Protein AF-A0A2R6DFA8-F1 (afdb_monomer_lite)

Structure (mmCIF, N/CA/C/O backbone):
data_AF-A0A2R6DFA8-F1
#
_entry.id   AF-A0A2R6DFA8-F1
#
loop_
_atom_site.group_PDB
_atom_site.id
_atom_site.type_symbol
_atom_site.label_atom_id
_atom_site.label_alt_id
_atom_site.label_comp_id
_atom_site.label_asym_id
_atom_site.label_entity_id
_atom_site.label_seq_id
_atom_site.pdbx_PDB_ins_code
_atom_site.Cartn_x
_atom_site.Cartn_y
_atom_site.Cartn_z
_atom_site.occupancy
_atom_site.B_iso_or_equiv
_atom_site.auth_seq_id
_atom_site.auth_comp_id
_atom_site.auth_asym_id
_atom_site.auth_atom_id
_atom_site.pdbx_PDB_model_num
ATOM 1 N N . MET A 1 1 ? 1.271 -16.122 -5.385 1.00 57.25 1 MET A N 1
ATOM 2 C CA . MET A 1 1 ? 1.148 -14.903 -6.217 1.00 57.25 1 MET A CA 1
ATOM 3 C C . MET A 1 1 ? 2.365 -14.032 -5.948 1.00 57.25 1 MET A C 1
ATOM 5 O O . MET A 1 1 ? 3.065 -14.317 -4.987 1.00 57.25 1 MET A O 1
ATOM 9 N N . ALA A 1 2 ? 2.689 -13.066 -6.806 1.00 80.25 2 ALA A N 1
ATOM 10 C CA . ALA A 1 2 ? 3.891 -12.254 -6.613 1.00 80.25 2 ALA A CA 1
ATOM 11 C C . ALA A 1 2 ? 3.561 -10.996 -5.809 1.00 80.25 2 ALA A C 1
ATOM 13 O O . ALA A 1 2 ? 2.647 -10.267 -6.178 1.00 80.25 2 ALA A O 1
ATOM 14 N N . HIS A 1 3 ? 4.333 -10.731 -4.757 1.00 90.38 3 HIS A N 1
ATOM 15 C CA . HIS A 1 3 ? 4.132 -9.579 -3.877 1.00 90.38 3 HIS A CA 1
ATOM 16 C C . HIS A 1 3 ? 4.485 -8.247 -4.549 1.00 90.38 3 HIS A C 1
ATOM 18 O O . HIS A 1 3 ? 3.948 -7.209 -4.161 1.00 90.38 3 HIS A O 1
ATOM 24 N N . VAL A 1 4 ? 5.316 -8.285 -5.594 1.00 92.00 4 VAL A N 1
ATOM 25 C CA . VAL A 1 4 ? 5.777 -7.117 -6.349 1.00 92.00 4 VAL A CA 1
ATOM 26 C C . VAL A 1 4 ? 5.589 -7.305 -7.862 1.00 92.00 4 VAL A C 1
ATOM 28 O O . VAL A 1 4 ? 5.764 -8.402 -8.403 1.00 92.00 4 VAL A O 1
ATOM 31 N N . ARG A 1 5 ? 5.256 -6.211 -8.559 1.00 91.81 5 ARG A N 1
ATOM 32 C CA . ARG A 1 5 ? 5.170 -6.113 -10.028 1.00 91.81 5 ARG A CA 1
ATOM 33 C C . ARG A 1 5 ? 5.940 -4.904 -10.539 1.00 91.81 5 ARG A C 1
ATOM 35 O O . ARG A 1 5 ? 5.753 -3.810 -10.022 1.00 91.81 5 ARG A O 1
ATOM 42 N N . ARG A 1 6 ? 6.781 -5.073 -11.560 1.00 92.12 6 ARG A N 1
ATOM 43 C CA . ARG A 1 6 ? 7.497 -3.951 -12.190 1.00 92.12 6 ARG A CA 1
ATOM 44 C C . ARG A 1 6 ? 6.597 -3.229 -13.183 1.00 92.12 6 ARG A C 1
ATOM 46 O O . ARG A 1 6 ? 5.728 -3.862 -13.780 1.00 92.12 6 ARG A O 1
ATOM 53 N N . PHE A 1 7 ? 6.814 -1.928 -13.377 1.00 91.81 7 PHE A N 1
ATOM 54 C CA . PHE A 1 7 ? 5.991 -1.136 -14.300 1.00 91.81 7 PHE A CA 1
ATOM 55 C C . PHE A 1 7 ? 6.008 -1.684 -15.733 1.00 91.81 7 PHE A C 1
ATOM 57 O O . PHE A 1 7 ? 4.973 -1.702 -16.382 1.00 91.81 7 PHE A O 1
ATOM 64 N N . ASP A 1 8 ? 7.140 -2.216 -16.197 1.00 90.94 8 ASP A N 1
ATOM 65 C CA . ASP A 1 8 ? 7.280 -2.839 -17.524 1.00 90.94 8 ASP A CA 1
ATOM 66 C C . ASP A 1 8 ? 6.504 -4.159 -17.704 1.00 90.94 8 ASP A C 1
ATOM 68 O O . ASP A 1 8 ? 6.461 -4.708 -18.804 1.00 90.94 8 ASP A O 1
ATOM 72 N N . SER A 1 9 ? 5.888 -4.659 -16.632 1.00 91.25 9 SER A N 1
ATOM 73 C CA . SER A 1 9 ? 5.124 -5.906 -16.594 1.00 91.25 9 SER A CA 1
ATOM 74 C C . SER A 1 9 ? 3.653 -5.716 -16.212 1.00 91.25 9 SER A C 1
ATOM 76 O O . SER A 1 9 ? 2.972 -6.714 -16.000 1.00 91.25 9 SER A O 1
ATOM 78 N N . LEU A 1 10 ? 3.185 -4.468 -16.078 1.00 91.88 10 LEU A N 1
ATOM 79 C CA . LEU A 1 10 ? 1.812 -4.136 -15.680 1.00 91.88 10 LEU A CA 1
ATOM 80 C C . LEU A 1 10 ? 0.938 -3.777 -16.888 1.00 91.88 10 LEU A C 1
ATOM 82 O O . LEU A 1 10 ? 1.373 -3.022 -17.760 1.00 91.88 10 LEU A O 1
ATOM 86 N N . GLY A 1 11 ? -0.304 -4.267 -16.886 1.00 87.88 11 GLY A N 1
ATOM 87 C CA . GLY A 1 11 ? -1.343 -3.952 -17.877 1.00 87.88 11 GLY A CA 1
ATOM 88 C C . GLY A 1 11 ? -2.712 -3.653 -17.253 1.00 87.88 11 GLY A C 1
ATOM 89 O O . GLY A 1 11 ? -2.866 -3.657 -16.031 1.00 87.88 11 GLY A O 1
ATOM 90 N N . GLU A 1 12 ? -3.724 -3.388 -18.088 1.00 85.56 12 GLU A N 1
ATOM 91 C CA . GLU A 1 12 ? -5.102 -3.096 -17.646 1.00 85.56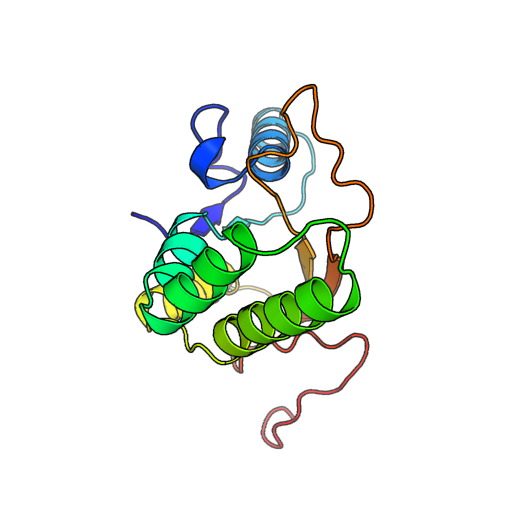 12 GLU A CA 1
ATOM 92 C C . GLU A 1 12 ? -5.704 -4.224 -16.790 1.00 85.56 12 GLU A C 1
ATOM 94 O O . GLU A 1 12 ? -6.484 -3.974 -15.866 1.00 85.56 12 GLU A O 1
ATOM 99 N N . GLU A 1 13 ? -5.315 -5.476 -17.047 1.00 87.69 13 GLU A N 1
ATOM 100 C CA . GLU A 1 13 ? -5.755 -6.643 -16.282 1.00 87.69 13 GLU A CA 1
ATOM 101 C C . GLU A 1 13 ? -5.310 -6.620 -14.808 1.00 87.69 13 GLU A C 1
ATOM 103 O O . GLU A 1 13 ? -5.926 -7.277 -13.962 1.00 87.69 13 GLU A O 1
ATOM 108 N N . ASP A 1 14 ? -4.285 -5.831 -14.474 1.00 89.12 14 ASP A N 1
ATOM 109 C CA . ASP A 1 14 ? -3.703 -5.752 -13.136 1.00 89.12 14 ASP A CA 1
ATOM 110 C C . ASP A 1 14 ? -4.383 -4.708 -12.237 1.00 89.12 14 ASP A C 1
ATOM 112 O O . ASP A 1 14 ? -3.922 -4.469 -11.119 1.00 89.12 14 ASP A O 1
ATOM 116 N N . LEU A 1 15 ? -5.503 -4.101 -12.654 1.00 86.94 15 LEU A N 1
ATOM 117 C CA . LEU A 1 15 ? -6.188 -3.048 -11.887 1.00 86.94 15 LEU A CA 1
ATOM 118 C C . LEU A 1 15 ? -6.483 -3.455 -10.436 1.00 86.94 15 LEU A C 1
ATOM 120 O O . LEU A 1 15 ? -6.256 -2.690 -9.499 1.00 86.94 15 LEU A O 1
ATOM 124 N N . THR A 1 16 ? -6.937 -4.691 -10.229 1.00 86.56 16 THR A N 1
ATOM 125 C CA . THR A 1 16 ? -7.232 -5.220 -8.885 1.00 86.56 16 THR A CA 1
ATOM 126 C C . THR A 1 16 ? -5.992 -5.503 -8.039 1.00 86.56 16 THR A C 1
ATOM 128 O O . THR A 1 16 ? -6.119 -5.641 -6.823 1.00 86.56 16 THR A O 1
ATOM 131 N N . LEU A 1 17 ? -4.819 -5.606 -8.669 1.00 87.06 17 LEU A N 1
ATOM 132 C CA . LEU A 1 17 ? -3.547 -5.969 -8.051 1.00 87.06 17 LEU A CA 1
ATOM 133 C C . LEU A 1 17 ? -2.669 -4.741 -7.776 1.00 87.06 17 LEU A C 1
ATOM 135 O O . LEU A 1 17 ? -1.981 -4.701 -6.756 1.00 87.06 17 LEU A O 1
ATOM 139 N N . ALA A 1 18 ? -2.687 -3.758 -8.679 1.00 86.25 18 ALA A N 1
ATOM 140 C CA . ALA A 1 18 ? -1.798 -2.596 -8.678 1.00 86.25 18 ALA A CA 1
ATOM 141 C C . ALA A 1 18 ? -2.524 -1.244 -8.500 1.00 86.25 18 ALA A C 1
ATOM 143 O O . ALA A 1 18 ? -1.883 -0.218 -8.238 1.00 86.25 18 ALA A O 1
ATOM 144 N N . GLY A 1 19 ? -3.855 -1.230 -8.616 1.00 86.62 19 GLY A N 1
ATOM 145 C CA . GLY A 1 19 ? -4.677 -0.020 -8.598 1.00 86.62 19 GLY A CA 1
ATOM 146 C C . GLY A 1 19 ? -4.482 0.872 -9.827 1.00 86.62 19 GLY A C 1
ATOM 147 O O . GLY A 1 19 ? -3.590 0.646 -10.648 1.00 86.62 19 GLY A O 1
ATOM 148 N N . GLY A 1 20 ? -5.310 1.914 -9.941 1.00 85.12 20 GLY A N 1
ATOM 149 C CA . GLY A 1 20 ? -5.368 2.764 -11.137 1.00 85.12 20 GLY A CA 1
ATOM 150 C C . GLY A 1 20 ? -4.045 3.453 -11.472 1.00 85.12 20 GLY A C 1
ATOM 151 O O . GLY A 1 20 ? -3.613 3.473 -12.623 1.00 85.12 20 GLY A O 1
ATOM 152 N N . LYS A 1 21 ? -3.318 3.955 -10.463 1.00 85.62 21 LYS A N 1
ATOM 153 C CA . LYS A 1 21 ? -2.010 4.600 -10.692 1.00 85.62 21 LYS A CA 1
ATOM 154 C C . LYS A 1 21 ? -0.953 3.612 -11.181 1.00 85.62 21 LYS A C 1
ATOM 156 O O . LYS A 1 21 ? -0.143 3.976 -12.028 1.00 85.62 21 LYS A O 1
ATOM 161 N N . GLY A 1 22 ? -0.940 2.399 -10.628 1.00 86.88 22 GLY A N 1
ATOM 162 C CA . GLY A 1 22 ? 0.011 1.355 -11.006 1.00 86.88 22 GLY A CA 1
ATOM 163 C C . GLY A 1 22 ? -0.177 0.922 -12.458 1.00 86.88 22 GLY A C 1
ATOM 164 O O . GLY A 1 22 ? 0.794 0.890 -13.211 1.00 86.88 22 GLY A O 1
ATOM 165 N N . VAL A 1 23 ? -1.431 0.685 -12.854 1.00 90.00 23 VAL A N 1
ATOM 166 C CA . VAL A 1 23 ? -1.803 0.359 -14.240 1.00 90.00 23 VAL A CA 1
ATOM 167 C C . VAL A 1 23 ? -1.430 1.495 -15.191 1.00 90.00 23 VAL A C 1
ATOM 169 O O . VAL A 1 23 ? -0.692 1.260 -16.141 1.00 90.00 23 VAL A O 1
ATOM 172 N N . ASN A 1 24 ? -1.818 2.738 -14.887 1.00 89.56 24 ASN A N 1
A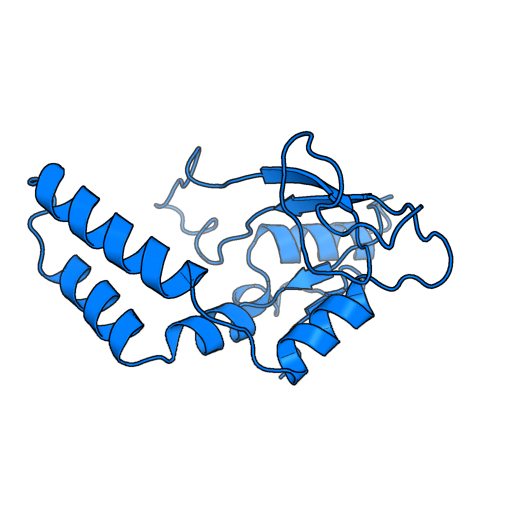TOM 173 C CA . ASN A 1 24 ? -1.490 3.893 -15.732 1.00 89.56 24 ASN A CA 1
ATOM 174 C C . ASN A 1 24 ? 0.027 4.073 -15.924 1.00 89.56 24 ASN A C 1
ATOM 176 O O . ASN A 1 24 ? 0.482 4.448 -17.003 1.00 89.56 24 ASN A O 1
ATOM 180 N N . LEU A 1 25 ? 0.837 3.818 -14.889 1.00 90.69 25 LEU A N 1
ATOM 181 C CA . LEU A 1 25 ? 2.298 3.853 -15.018 1.00 90.69 25 LEU A CA 1
ATOM 182 C C . LEU A 1 25 ? 2.816 2.742 -15.938 1.00 90.69 25 LEU A C 1
ATOM 184 O O . LEU A 1 25 ? 3.717 3.006 -16.735 1.00 90.69 25 LEU A O 1
ATOM 188 N N . GLY A 1 26 ? 2.240 1.540 -15.860 1.00 91.75 26 GLY A N 1
ATOM 189 C CA . GLY A 1 26 ? 2.566 0.436 -16.764 1.00 91.75 26 GLY A CA 1
ATOM 190 C C . GLY A 1 26 ? 2.232 0.750 -18.220 1.00 91.75 26 GLY A C 1
ATOM 191 O O . GLY A 1 26 ? 3.083 0.593 -19.095 1.00 91.75 26 GLY A O 1
ATOM 192 N N . GLU A 1 27 ? 1.053 1.316 -18.480 1.00 93.31 27 GLU A N 1
ATOM 193 C CA . GLU A 1 27 ? 0.653 1.746 -19.824 1.00 93.31 27 GLU A CA 1
ATOM 194 C C . GLU A 1 27 ? 1.597 2.803 -20.406 1.00 93.31 27 GLU A C 1
ATOM 196 O O . GLU A 1 27 ? 1.998 2.716 -21.568 1.00 93.31 27 GLU A O 1
ATOM 201 N N . LEU A 1 28 ? 2.004 3.791 -19.600 1.00 93.12 28 LEU A N 1
ATOM 202 C CA . LEU A 1 28 ? 2.951 4.821 -20.033 1.00 93.12 28 LEU A CA 1
ATOM 203 C C . LEU A 1 28 ? 4.328 4.231 -20.366 1.00 93.12 28 LEU A C 1
ATOM 205 O O . LEU A 1 28 ? 4.937 4.637 -21.359 1.00 93.12 28 LEU A O 1
ATOM 209 N N . VAL A 1 29 ? 4.805 3.260 -19.579 1.00 93.12 29 VAL A N 1
ATOM 210 C CA . VAL A 1 29 ? 6.038 2.516 -19.887 1.00 93.12 29 VAL A CA 1
ATOM 211 C C . VAL A 1 29 ? 5.883 1.736 -21.193 1.00 93.12 29 VAL A C 1
ATOM 213 O O . VAL A 1 29 ? 6.738 1.849 -22.072 1.00 93.12 29 VAL A O 1
ATOM 216 N N . GLY A 1 30 ? 4.779 1.004 -21.364 1.00 91.12 30 GLY A N 1
ATOM 217 C CA . GLY A 1 30 ? 4.479 0.244 -22.581 1.00 91.12 30 GLY A CA 1
ATOM 218 C C . GLY A 1 30 ? 4.363 1.121 -23.833 1.00 91.12 30 GLY A C 1
ATOM 219 O O . GLY A 1 30 ? 4.776 0.719 -24.920 1.00 91.12 30 GLY A O 1
ATOM 220 N N . ALA A 1 31 ? 3.878 2.355 -23.677 1.00 93.69 31 ALA A N 1
ATOM 221 C CA . ALA A 1 31 ? 3.812 3.364 -24.732 1.00 93.69 31 ALA A CA 1
ATOM 222 C C . ALA A 1 31 ? 5.160 4.064 -25.015 1.00 93.69 31 ALA A C 1
ATOM 224 O O . ALA A 1 31 ? 5.239 4.908 -25.910 1.00 93.69 31 ALA A O 1
ATOM 225 N N . GLY A 1 32 ? 6.229 3.723 -24.287 1.00 93.12 32 GLY A N 1
ATOM 226 C CA . GLY A 1 32 ? 7.580 4.239 -24.509 1.00 93.12 32 GLY A CA 1
ATOM 227 C C . GLY A 1 32 ? 7.843 5.623 -23.911 1.00 93.12 32 GLY A C 1
ATOM 228 O O . GLY A 1 32 ? 8.816 6.278 -24.297 1.00 93.12 32 GLY A O 1
ATOM 229 N N . PHE A 1 33 ? 7.005 6.092 -22.981 1.00 93.81 33 PHE A N 1
ATOM 230 C CA . PHE A 1 33 ? 7.297 7.320 -22.242 1.00 93.81 33 PHE A CA 1
ATOM 231 C C . PHE A 1 33 ? 8.490 7.111 -21.294 1.00 93.81 33 PHE A C 1
ATOM 233 O O . PHE A 1 33 ? 8.678 6.016 -20.762 1.00 93.81 33 PHE A O 1
ATOM 240 N N . PRO A 1 34 ? 9.295 8.159 -21.035 1.00 90.25 34 PRO A N 1
ATOM 241 C CA . PRO A 1 34 ? 10.464 8.077 -20.163 1.00 90.25 34 PRO A CA 1
ATOM 242 C C . PRO A 1 34 ? 10.050 8.080 -18.683 1.00 90.25 34 PRO A C 1
ATOM 244 O O . PRO A 1 34 ? 10.257 9.056 -17.960 1.00 90.25 34 PRO A O 1
ATOM 247 N N . ILE A 1 35 ? 9.425 6.994 -18.238 1.00 88.75 35 ILE A N 1
ATOM 248 C CA . ILE A 1 35 ? 9.047 6.779 -16.842 1.00 88.75 35 ILE A CA 1
ATOM 249 C C . ILE A 1 35 ? 10.241 6.161 -16.099 1.00 88.75 35 ILE A C 1
ATOM 251 O O . ILE A 1 35 ? 10.839 5.209 -16.607 1.00 88.75 35 ILE A O 1
ATOM 255 N N . PRO A 1 36 ? 10.617 6.673 -14.911 1.00 87.12 36 PRO A N 1
ATOM 256 C CA . PRO A 1 36 ? 11.641 6.042 -14.086 1.00 87.12 36 PRO A CA 1
ATOM 257 C C . PRO A 1 36 ? 11.297 4.582 -13.781 1.00 87.12 36 PRO A C 1
ATOM 259 O O . PRO A 1 36 ? 10.133 4.249 -13.551 1.00 87.12 36 PRO A O 1
ATOM 262 N N . SER A 1 37 ? 12.313 3.720 -13.733 1.00 86.06 37 SER A N 1
ATOM 263 C CA . SER A 1 37 ? 12.132 2.333 -13.308 1.00 86.06 37 SER A CA 1
ATOM 264 C C . SER A 1 37 ? 11.515 2.279 -11.914 1.00 86.06 37 SER A C 1
ATOM 266 O O . SER A 1 37 ? 11.926 3.010 -11.012 1.00 86.06 37 SER A O 1
ATOM 268 N N . GLY A 1 38 ? 10.554 1.385 -11.730 1.00 88.69 38 GLY A N 1
ATOM 269 C CA . GLY A 1 38 ? 9.879 1.216 -10.458 1.00 88.69 38 GLY A CA 1
ATOM 270 C C . GLY A 1 38 ? 8.969 0.002 -10.461 1.00 88.69 38 GLY A C 1
ATOM 271 O O . GLY A 1 38 ? 8.894 -0.762 -11.431 1.00 88.69 38 GLY A O 1
ATOM 272 N N . PHE A 1 39 ? 8.303 -0.185 -9.334 1.00 91.75 39 PHE A N 1
ATOM 273 C CA . PHE A 1 39 ? 7.448 -1.327 -9.091 1.00 91.75 39 PHE A CA 1
ATOM 274 C C . PHE A 1 39 ? 6.277 -0.954 -8.185 1.00 91.75 39 PHE A C 1
ATOM 276 O O . PHE A 1 39 ? 6.274 0.082 -7.520 1.00 91.75 39 PHE A O 1
ATOM 283 N N . VAL A 1 40 ? 5.282 -1.830 -8.161 1.00 92.19 40 VAL A N 1
ATOM 284 C CA . VAL A 1 40 ? 4.117 -1.773 -7.290 1.00 92.19 40 VAL A CA 1
ATOM 285 C C . VAL A 1 40 ? 4.202 -2.917 -6.292 1.00 92.19 40 VAL A C 1
ATOM 287 O O . VAL A 1 40 ? 4.386 -4.073 -6.680 1.00 92.19 40 VAL A O 1
ATOM 290 N N . VAL A 1 41 ? 4.044 -2.590 -5.010 1.00 92.69 41 VAL A N 1
ATOM 291 C CA . VAL A 1 41 ? 3.710 -3.576 -3.979 1.00 92.69 41 VAL A CA 1
ATOM 292 C C . VAL A 1 41 ? 2.235 -3.907 -4.147 1.00 92.69 41 VAL A C 1
ATOM 294 O O . VAL A 1 41 ? 1.376 -3.031 -4.074 1.00 92.69 41 VAL A O 1
ATOM 297 N N . THR A 1 42 ? 1.957 -5.164 -4.451 1.00 92.38 42 THR A N 1
ATOM 298 C CA . THR A 1 42 ? 0.624 -5.604 -4.859 1.00 92.38 42 THR A CA 1
ATOM 299 C C . THR A 1 42 ? -0.357 -5.653 -3.689 1.00 92.38 42 THR A C 1
ATOM 301 O O . THR A 1 42 ? 0.033 -5.775 -2.524 1.00 92.38 42 THR A O 1
ATOM 304 N N . THR A 1 43 ? -1.658 -5.656 -3.993 1.00 90.31 43 THR A N 1
ATOM 305 C CA . THR A 1 43 ? -2.711 -5.821 -2.978 1.00 90.31 43 THR A CA 1
ATOM 306 C C . THR A 1 43 ? -2.609 -7.122 -2.186 1.00 90.31 43 THR A C 1
ATOM 308 O O . THR A 1 43 ? -3.197 -7.218 -1.115 1.00 90.31 43 THR A O 1
ATOM 311 N N . ASP A 1 44 ? -1.884 -8.129 -2.679 1.00 89.94 44 ASP A N 1
ATOM 312 C CA . ASP A 1 44 ? -1.680 -9.381 -1.944 1.00 89.94 44 ASP A CA 1
ATOM 313 C C . ASP A 1 44 ? -0.916 -9.160 -0.638 1.00 89.94 44 ASP A C 1
ATOM 315 O O . ASP A 1 44 ? -1.210 -9.818 0.355 1.00 89.94 44 ASP A O 1
ATOM 319 N N . VAL A 1 45 ? 0.000 -8.189 -0.603 1.00 89.69 45 VAL A N 1
ATOM 320 C CA . VAL A 1 45 ? 0.704 -7.808 0.630 1.00 89.69 45 VAL A CA 1
ATOM 321 C C . VAL A 1 45 ? -0.262 -7.185 1.635 1.00 89.69 45 VAL A C 1
ATOM 323 O O . VAL A 1 45 ? -0.234 -7.529 2.813 1.00 89.69 45 VAL A O 1
ATOM 326 N N . TYR A 1 46 ? -1.171 -6.323 1.172 1.00 87.50 46 TYR A N 1
ATOM 327 C CA . TYR A 1 46 ? -2.221 -5.761 2.024 1.00 87.50 46 TYR A CA 1
ATOM 328 C C . TYR A 1 46 ? -3.175 -6.846 2.545 1.00 87.50 46 TYR A C 1
ATOM 330 O O . TYR A 1 46 ? -3.524 -6.845 3.724 1.00 87.50 46 TYR A O 1
ATOM 338 N N . ARG A 1 47 ? -3.568 -7.802 1.691 1.00 87.94 47 ARG A N 1
ATOM 339 C CA . ARG A 1 47 ? -4.401 -8.946 2.092 1.00 87.94 47 ARG A CA 1
ATOM 340 C C . ARG A 1 47 ? -3.709 -9.797 3.151 1.00 87.94 47 ARG A C 1
ATOM 342 O O . ARG A 1 47 ? -4.357 -10.143 4.123 1.00 87.94 47 ARG A O 1
ATOM 349 N N . ALA A 1 48 ? -2.416 -10.081 2.994 1.00 87.81 48 ALA A N 1
ATOM 350 C CA . ALA A 1 48 ? -1.641 -10.828 3.984 1.00 87.81 48 ALA A CA 1
ATOM 351 C C . ALA A 1 48 ? -1.549 -10.080 5.326 1.00 87.81 48 ALA A C 1
ATOM 353 O O . ALA A 1 48 ? -1.808 -10.664 6.372 1.00 87.81 48 ALA A O 1
ATOM 354 N N . LEU A 1 49 ? -1.275 -8.769 5.302 1.00 85.56 49 LEU A N 1
ATOM 355 C CA . LEU A 1 49 ? -1.252 -7.931 6.510 1.00 85.56 49 LEU A CA 1
ATOM 356 C C . LEU A 1 49 ? -2.596 -7.903 7.251 1.00 85.56 49 LEU A C 1
ATOM 358 O O . LEU A 1 49 ? -2.629 -7.849 8.477 1.00 85.56 49 LEU A O 1
ATOM 362 N N . THR A 1 50 ? -3.702 -7.910 6.507 1.00 86.81 50 THR A N 1
ATOM 363 C CA . THR A 1 50 ? -5.067 -7.854 7.053 1.00 86.81 50 THR A CA 1
ATOM 364 C C . THR A 1 50 ? -5.690 -9.234 7.269 1.00 86.81 50 THR A C 1
ATOM 366 O O . THR A 1 50 ? -6.818 -9.318 7.749 1.00 86.81 50 THR A O 1
ATOM 369 N N . ASP A 1 51 ? -4.967 -10.327 6.987 1.00 88.06 51 ASP A N 1
ATOM 370 C CA . ASP A 1 51 ? -5.394 -11.710 7.261 1.00 88.06 51 ASP A CA 1
ATOM 371 C C . ASP A 1 51 ? -5.236 -12.092 8.743 1.00 88.06 51 ASP A C 1
ATOM 373 O O . ASP A 1 51 ? -5.316 -13.255 9.133 1.00 88.06 51 ASP A O 1
ATOM 377 N N . ASP A 1 52 ? -5.043 -11.108 9.610 1.00 89.00 52 ASP A N 1
ATOM 378 C CA . ASP A 1 52 ? -4.934 -11.329 11.034 1.00 89.00 52 ASP A CA 1
ATOM 379 C C . ASP A 1 52 ? -6.276 -11.141 11.763 1.00 89.00 52 ASP A C 1
ATOM 381 O O . ASP A 1 52 ? -6.946 -10.130 11.535 1.00 89.00 52 ASP A O 1
ATOM 385 N N . PRO A 1 53 ? -6.661 -12.054 12.676 1.00 91.31 53 PRO A N 1
ATOM 386 C CA . PRO A 1 53 ? -7.892 -11.918 13.449 1.00 91.31 53 PRO A CA 1
ATOM 387 C C . PRO A 1 53 ? -8.009 -10.605 14.235 1.00 91.31 53 PRO A C 1
ATOM 389 O O . PRO A 1 53 ? -9.064 -9.988 14.207 1.00 91.31 53 PRO A O 1
ATOM 392 N N . GLU A 1 54 ? -6.949 -10.120 14.885 1.00 89.94 54 GLU A N 1
ATOM 393 C CA . GLU A 1 54 ? -7.015 -8.899 15.703 1.00 89.94 54 GLU A CA 1
ATOM 394 C C . GLU A 1 54 ? -7.136 -7.631 14.848 1.00 89.94 54 GLU A C 1
ATOM 396 O O . GLU A 1 54 ? -7.735 -6.635 15.271 1.00 89.94 54 GLU A O 1
ATOM 401 N N . ILE A 1 55 ? -6.553 -7.649 13.646 1.00 90.44 55 ILE A N 1
ATOM 402 C CA . ILE A 1 55 ? -6.696 -6.562 12.671 1.00 90.44 55 ILE A CA 1
ATOM 403 C C . ILE A 1 55 ? -8.093 -6.581 12.064 1.00 90.44 55 ILE A C 1
ATOM 405 O O . ILE A 1 55 ? -8.724 -5.528 11.990 1.00 90.44 55 ILE A O 1
ATOM 409 N N . ARG A 1 56 ? -8.598 -7.758 11.687 1.00 90.50 56 ARG A N 1
ATOM 410 C CA . ARG A 1 56 ? -9.972 -7.919 11.201 1.00 90.50 56 ARG A CA 1
ATOM 411 C C . ARG A 1 56 ? -10.985 -7.450 12.221 1.00 90.50 56 ARG A C 1
ATOM 413 O O . ARG A 1 56 ? -11.792 -6.600 11.889 1.00 90.50 56 ARG A O 1
ATOM 420 N N . ASP A 1 57 ? -10.864 -7.890 13.468 1.00 90.81 57 ASP A N 1
ATOM 421 C CA . ASP A 1 57 ? -11.772 -7.482 14.537 1.00 90.81 57 ASP A CA 1
ATOM 422 C C . ASP A 1 57 ? -11.756 -5.953 14.742 1.00 90.81 57 ASP A C 1
ATOM 424 O O . ASP A 1 57 ? -12.797 -5.341 14.988 1.00 90.81 57 ASP A O 1
ATOM 428 N N . ALA A 1 58 ? -10.591 -5.301 14.612 1.00 89.81 58 ALA A N 1
ATOM 429 C CA . ALA A 1 58 ? -10.511 -3.837 14.654 1.00 89.81 58 ALA A CA 1
ATOM 430 C C . ALA A 1 58 ? -11.155 -3.158 13.438 1.00 89.81 58 ALA A C 1
ATOM 432 O O . ALA A 1 58 ? -11.756 -2.094 13.594 1.00 89.81 58 ALA A O 1
ATOM 433 N N . ILE A 1 59 ? -11.025 -3.738 12.244 1.00 89.56 59 ILE A N 1
ATOM 434 C CA . ILE A 1 59 ? -11.668 -3.231 11.027 1.00 89.56 59 ILE A CA 1
ATOM 435 C C . ILE A 1 59 ? -13.187 -3.417 11.118 1.00 89.56 59 ILE A C 1
ATOM 437 O O . ILE A 1 59 ? -13.918 -2.454 10.919 1.00 89.56 59 ILE A O 1
ATOM 441 N N . ASP A 1 60 ? -13.664 -4.599 11.503 1.00 89.56 60 ASP A N 1
ATOM 442 C CA . ASP A 1 60 ? -15.087 -4.915 11.661 1.00 89.56 60 ASP A CA 1
ATOM 443 C C . ASP A 1 60 ? -15.743 -4.000 12.701 1.00 89.56 60 ASP A C 1
ATOM 445 O O . ASP A 1 60 ? -16.884 -3.559 12.543 1.00 89.56 60 ASP A O 1
ATOM 449 N N . ARG A 1 61 ? -15.000 -3.630 13.752 1.00 87.81 61 ARG A N 1
ATOM 450 C CA . ARG A 1 61 ? -15.467 -2.645 14.728 1.00 87.81 61 ARG A CA 1
ATOM 451 C C . ARG A 1 61 ? -15.793 -1.301 14.080 1.00 87.81 61 ARG A C 1
ATOM 453 O O . ARG A 1 61 ? -16.769 -0.692 14.505 1.00 87.81 61 ARG A O 1
ATOM 460 N N . LEU A 1 62 ? -15.032 -0.850 13.076 1.00 87.25 62 LEU A N 1
ATOM 461 C CA . LEU A 1 62 ? -15.311 0.406 12.366 1.00 87.25 62 LEU A CA 1
ATOM 462 C C . LEU A 1 62 ? -16.656 0.372 11.634 1.00 87.25 62 LEU A C 1
ATOM 464 O O . LEU A 1 62 ? -17.320 1.403 11.567 1.00 87.25 62 LEU A O 1
ATOM 468 N N . GLU A 1 63 ? -17.076 -0.784 11.112 1.00 84.56 63 GLU A N 1
ATOM 469 C CA . GLU A 1 63 ? -18.352 -0.917 10.395 1.00 84.56 63 GLU A CA 1
ATOM 470 C C . GLU A 1 63 ? -19.567 -0.686 11.305 1.00 84.56 63 GLU A C 1
ATOM 472 O O . GLU A 1 63 ? -20.623 -0.255 10.843 1.00 84.56 63 GLU A O 1
ATOM 477 N N . GLY A 1 64 ? -19.419 -0.966 12.603 1.00 83.88 64 GLY A N 1
ATOM 478 C CA . GLY A 1 64 ? -20.479 -0.822 13.600 1.00 83.88 64 GLY A CA 1
ATOM 479 C C . GLY A 1 64 ? -20.597 0.566 14.235 1.00 83.88 64 GLY A C 1
ATOM 480 O O . GLY A 1 64 ? -21.506 0.764 15.043 1.00 83.88 64 GLY A O 1
ATOM 481 N N . LEU A 1 65 ? -19.697 1.504 13.923 1.00 90.62 65 LEU A N 1
ATOM 482 C CA . LEU A 1 65 ? -19.665 2.828 14.553 1.00 90.62 65 LEU A CA 1
ATOM 483 C C . LEU A 1 65 ? -20.616 3.822 13.887 1.00 90.62 65 LEU A C 1
ATOM 485 O O . LEU A 1 65 ? -20.872 3.759 12.685 1.00 90.62 65 LEU A O 1
ATOM 489 N N . ASP A 1 66 ? -21.102 4.785 14.673 1.00 89.12 66 ASP A N 1
ATOM 490 C CA . ASP A 1 66 ? -21.863 5.919 14.150 1.00 89.12 66 ASP A CA 1
ATOM 491 C C . ASP A 1 66 ? -20.929 6.848 13.347 1.00 89.12 66 ASP A C 1
ATOM 493 O O . ASP A 1 66 ? -19.989 7.408 13.919 1.00 89.12 66 ASP A O 1
ATOM 497 N N . PRO A 1 67 ? -21.187 7.086 12.044 1.00 87.19 67 PRO A N 1
ATOM 498 C CA . PRO A 1 67 ? -20.416 8.028 11.236 1.00 87.19 67 PRO A CA 1
ATOM 499 C C . PRO A 1 67 ? -20.381 9.463 11.794 1.00 87.19 67 PRO A C 1
ATOM 501 O O . PRO A 1 67 ? -19.524 10.253 11.394 1.00 87.19 67 PRO A O 1
ATOM 504 N N . ALA A 1 68 ? -21.327 9.829 12.666 1.00 90.81 68 ALA A N 1
ATOM 505 C CA . ALA A 1 68 ? -21.392 11.141 13.301 1.00 90.81 68 ALA A CA 1
ATOM 506 C C . ALA A 1 68 ? -20.521 11.265 14.566 1.00 90.81 68 ALA A C 1
ATOM 508 O O . ALA A 1 68 ? -20.246 12.393 14.988 1.00 90.81 68 ALA A O 1
ATOM 509 N N . ASP A 1 69 ? -20.065 10.155 15.158 1.00 90.88 69 ASP A N 1
ATOM 510 C CA . ASP A 1 69 ? -19.188 10.174 16.332 1.00 90.88 69 ASP A CA 1
ATOM 511 C C . ASP A 1 69 ? -17.712 10.204 15.908 1.00 90.88 69 ASP A C 1
ATOM 513 O O . ASP A 1 69 ? -17.023 9.189 15.772 1.00 90.88 69 ASP A O 1
ATOM 517 N N . ALA A 1 70 ? -17.215 11.417 15.673 1.00 89.31 70 ALA A N 1
ATOM 518 C CA . ALA A 1 70 ? -15.846 11.635 15.221 1.00 89.31 70 ALA A CA 1
ATOM 519 C C . ALA A 1 70 ? -14.784 11.138 16.222 1.00 89.31 70 ALA A C 1
ATOM 521 O O . ALA A 1 70 ? -13.695 10.734 15.799 1.00 89.31 70 ALA A O 1
ATOM 522 N N . ASP A 1 71 ? -15.072 11.161 17.525 1.00 90.75 71 ASP A N 1
ATOM 523 C CA . ASP A 1 71 ? -14.114 10.775 18.565 1.00 90.75 71 ASP A CA 1
ATOM 524 C C . ASP A 1 71 ? -13.974 9.250 18.636 1.00 90.75 71 ASP A C 1
ATOM 526 O O . ASP A 1 71 ? -12.852 8.724 18.708 1.00 90.75 71 ASP A O 1
ATOM 530 N N . GLU A 1 72 ? -15.093 8.527 18.546 1.00 90.31 72 GLU A N 1
ATOM 531 C CA . GLU A 1 72 ? -15.095 7.066 18.511 1.00 90.31 72 GLU A CA 1
ATOM 532 C C . GLU A 1 72 ? -14.452 6.536 17.221 1.00 90.31 72 GLU A C 1
ATOM 534 O O . GLU A 1 72 ? -13.554 5.689 17.284 1.00 90.31 72 GLU A O 1
ATOM 539 N N . LEU A 1 73 ? -14.798 7.116 16.064 1.00 89.94 73 LEU A N 1
ATOM 540 C CA . LEU A 1 73 ? -14.167 6.794 14.778 1.00 89.94 73 LEU A CA 1
ATOM 541 C C . LEU A 1 73 ? -12.657 7.037 14.803 1.00 89.94 73 LEU A C 1
ATOM 543 O O . LEU A 1 73 ? -11.880 6.194 14.357 1.00 89.94 73 LEU A O 1
ATOM 547 N N . THR A 1 74 ? -12.220 8.175 15.349 1.00 89.38 74 THR A N 1
ATOM 548 C CA . THR A 1 74 ? -10.791 8.503 15.458 1.00 89.38 74 THR A CA 1
ATOM 549 C C . THR A 1 74 ? -10.059 7.494 16.337 1.00 89.38 74 THR A C 1
ATOM 551 O O . THR A 1 74 ? -8.921 7.119 16.045 1.00 89.38 74 THR A O 1
ATOM 554 N N . THR A 1 75 ? -10.690 7.054 17.424 1.00 91.19 75 THR A N 1
ATOM 555 C CA . THR A 1 75 ? -10.109 6.077 18.350 1.00 91.19 75 THR A CA 1
ATOM 556 C C . THR A 1 75 ? -9.968 4.710 17.687 1.00 91.19 75 THR A C 1
ATOM 558 O O . THR A 1 75 ? -8.876 4.140 17.701 1.00 91.19 75 THR A O 1
ATOM 561 N N . ALA A 1 76 ? -11.022 4.221 17.036 1.00 90.38 76 ALA A N 1
ATOM 562 C CA . ALA A 1 76 ? -10.991 2.945 16.330 1.00 90.38 76 ALA A CA 1
ATOM 563 C C . ALA A 1 76 ? -10.035 2.966 15.120 1.00 90.38 76 ALA A C 1
ATOM 565 O O . ALA A 1 76 ? -9.270 2.026 14.914 1.00 90.38 76 ALA A O 1
ATOM 566 N N . ALA A 1 77 ? -9.974 4.068 14.365 1.00 88.81 77 ALA A N 1
ATOM 567 C CA . ALA A 1 77 ? -9.029 4.210 13.255 1.00 88.81 77 ALA A CA 1
ATOM 568 C C . ALA A 1 77 ? -7.565 4.191 13.734 1.00 88.81 77 ALA A C 1
ATOM 570 O O . ALA A 1 77 ? -6.699 3.599 13.083 1.00 88.81 77 ALA A O 1
ATOM 571 N N . LYS A 1 78 ? -7.274 4.801 14.894 1.00 90.38 78 LYS A N 1
ATOM 572 C CA . LYS A 1 78 ? -5.947 4.715 15.527 1.00 90.38 78 LYS A CA 1
ATOM 573 C C . LYS A 1 78 ? -5.600 3.285 15.927 1.00 90.38 78 LYS A C 1
ATOM 575 O O . LYS A 1 78 ? -4.454 2.888 15.739 1.00 90.38 78 LYS A O 1
ATOM 580 N N . GLU A 1 79 ? -6.563 2.528 16.445 1.00 90.25 79 GLU A N 1
ATOM 581 C CA . GLU A 1 79 ? -6.385 1.119 16.808 1.00 90.25 79 GLU A CA 1
ATOM 582 C C . GLU A 1 79 ? -6.001 0.274 15.582 1.00 90.25 79 GLU A C 1
ATOM 584 O O . GLU A 1 79 ? -4.963 -0.391 15.606 1.00 90.25 79 GLU A O 1
ATOM 589 N N . VAL A 1 8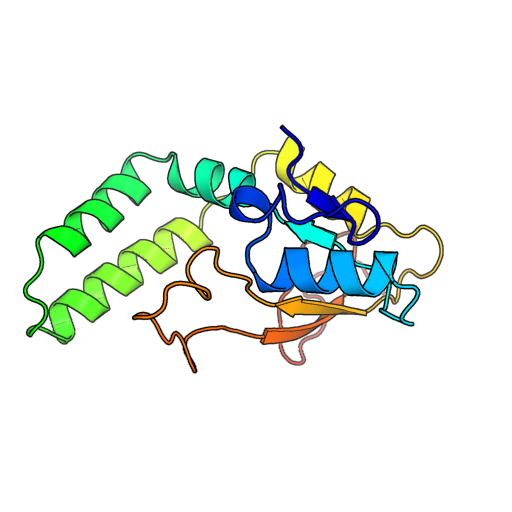0 ? -6.749 0.392 14.476 1.00 89.69 80 VAL A N 1
ATOM 590 C CA . VAL A 1 80 ? -6.426 -0.279 13.200 1.00 89.69 80 VAL A CA 1
ATOM 591 C C . VAL A 1 80 ? -5.031 0.110 12.709 1.00 89.69 80 VAL A C 1
ATOM 593 O O . VAL A 1 80 ? -4.231 -0.759 12.349 1.00 89.69 80 VAL A O 1
ATOM 596 N N . ARG A 1 81 ? -4.704 1.410 12.722 1.00 87.75 81 ARG A N 1
ATOM 597 C CA . ARG A 1 81 ? -3.391 1.905 12.283 1.00 87.75 81 ARG A CA 1
ATOM 598 C C . ARG A 1 81 ? -2.258 1.347 13.141 1.00 87.75 81 ARG A C 1
ATOM 600 O O . ARG A 1 81 ? -1.240 0.956 12.576 1.00 87.75 81 ARG A O 1
ATOM 607 N N . SER A 1 82 ? -2.417 1.310 14.466 1.00 88.62 82 SER A N 1
ATOM 608 C CA . SER A 1 82 ? -1.398 0.778 15.384 1.00 88.62 82 SER A CA 1
ATOM 609 C C . SER A 1 82 ? -1.146 -0.695 15.098 1.00 88.62 82 SER A C 1
ATOM 611 O O . SER A 1 82 ? -0.020 -1.065 14.780 1.00 88.62 82 SER A O 1
ATOM 613 N N . ARG A 1 83 ? -2.210 -1.511 15.076 1.00 89.31 83 ARG A N 1
ATOM 614 C CA . ARG A 1 83 ? -2.092 -2.955 14.834 1.00 89.31 83 ARG A CA 1
ATOM 615 C C . ARG A 1 83 ? -1.461 -3.265 13.485 1.00 89.31 83 ARG A C 1
ATOM 617 O O . ARG A 1 83 ? -0.585 -4.113 13.407 1.00 89.31 83 ARG A O 1
ATOM 624 N N . THR A 1 84 ? -1.862 -2.548 12.437 1.00 86.00 84 THR A N 1
ATOM 625 C CA . THR A 1 84 ? -1.291 -2.743 11.096 1.00 86.00 84 THR A CA 1
ATOM 626 C C . THR A 1 84 ? 0.182 -2.329 11.037 1.00 86.00 84 THR A C 1
ATOM 628 O O . THR A 1 84 ? 0.966 -2.979 10.358 1.00 86.00 84 THR A O 1
ATOM 631 N N . SER A 1 85 ? 0.580 -1.265 11.746 1.00 84.94 85 SER A N 1
ATOM 632 C CA . SER A 1 85 ? 1.965 -0.761 11.718 1.00 84.94 85 SER A CA 1
ATOM 633 C C . SER A 1 85 ? 2.930 -1.588 12.571 1.00 84.94 85 SER A C 1
ATOM 635 O O . SER A 1 85 ? 4.132 -1.558 12.332 1.00 84.94 85 SER A O 1
ATOM 637 N N . GLU A 1 86 ? 2.417 -2.286 13.582 1.00 85.69 86 GLU A N 1
ATOM 638 C CA . GLU A 1 86 ? 3.194 -3.156 14.474 1.00 85.69 86 GLU A CA 1
ATOM 639 C C . GLU A 1 86 ? 3.379 -4.570 13.908 1.00 85.69 86 GLU A C 1
ATOM 641 O O . GLU A 1 86 ? 4.139 -5.362 14.462 1.00 85.69 86 GLU A O 1
ATOM 646 N N . ARG A 1 87 ? 2.700 -4.897 12.802 1.00 83.50 87 ARG A N 1
ATOM 647 C CA . ARG A 1 87 ? 2.861 -6.181 12.125 1.00 83.50 87 ARG A CA 1
ATOM 648 C C . ARG A 1 87 ? 4.200 -6.270 11.424 1.00 83.50 87 ARG A C 1
ATOM 650 O O . ARG A 1 87 ? 4.556 -5.422 10.609 1.00 83.50 87 ARG A O 1
ATOM 657 N N . GLU A 1 88 ? 4.882 -7.373 11.681 1.00 84.50 88 GLU A N 1
ATOM 658 C CA . GLU A 1 88 ? 6.003 -7.800 10.862 1.00 84.50 88 GLU A CA 1
ATOM 659 C C . GLU A 1 88 ? 5.484 -8.477 9.590 1.00 84.50 88 GLU A C 1
ATOM 661 O O . GLU A 1 88 ? 4.444 -9.141 9.590 1.00 84.50 88 GLU A O 1
ATOM 666 N N . PHE A 1 89 ? 6.204 -8.279 8.490 1.00 81.94 89 PHE A N 1
ATOM 667 C CA . PHE A 1 89 ? 5.944 -8.988 7.244 1.00 81.94 89 PHE A CA 1
ATOM 668 C C . PHE A 1 89 ? 6.548 -10.388 7.301 1.00 81.94 89 PHE A C 1
ATOM 670 O O . PHE A 1 89 ? 7.630 -10.575 7.858 1.00 81.94 89 PHE A O 1
ATOM 677 N N . ASP A 1 90 ? 5.899 -11.346 6.639 1.00 87.19 90 ASP A N 1
ATOM 678 C CA . ASP A 1 90 ? 6.516 -12.643 6.372 1.00 87.19 90 ASP A CA 1
ATOM 679 C C . ASP A 1 90 ? 7.816 -12.467 5.574 1.00 87.19 90 ASP A C 1
ATOM 681 O O . ASP A 1 90 ? 7.916 -11.596 4.702 1.00 87.19 90 ASP A O 1
ATOM 685 N N . GLU A 1 91 ? 8.790 -13.344 5.827 1.00 86.56 91 GLU A N 1
ATOM 686 C CA . GLU A 1 91 ? 10.116 -13.313 5.196 1.00 86.56 91 GLU A CA 1
ATOM 687 C C . GLU A 1 91 ? 10.020 -13.223 3.667 1.00 86.56 91 GLU A C 1
ATOM 689 O O . GLU A 1 91 ? 10.627 -12.345 3.064 1.00 86.56 91 GLU A O 1
ATOM 694 N N . ALA A 1 92 ? 9.140 -14.016 3.047 1.00 88.56 92 ALA A N 1
ATOM 695 C CA . ALA A 1 92 ? 8.929 -14.011 1.598 1.00 88.56 92 ALA A CA 1
ATOM 696 C C . ALA A 1 92 ? 8.429 -12.660 1.038 1.00 88.56 92 ALA A C 1
ATOM 698 O O . ALA A 1 92 ? 8.751 -12.292 -0.096 1.00 88.56 92 ALA A O 1
ATOM 699 N N . ILE A 1 93 ? 7.636 -11.907 1.810 1.00 89.38 93 ILE A N 1
ATOM 700 C CA . ILE A 1 93 ? 7.188 -10.562 1.422 1.00 89.38 93 ILE A CA 1
ATOM 701 C C . ILE A 1 93 ? 8.361 -9.587 1.536 1.00 89.38 93 ILE A C 1
ATOM 703 O O . ILE A 1 93 ? 8.597 -8.803 0.614 1.00 89.38 93 ILE A O 1
ATOM 707 N N . GLY A 1 94 ? 9.100 -9.654 2.647 1.00 87.44 94 GLY A N 1
ATOM 708 C CA . GLY A 1 94 ? 10.282 -8.827 2.882 1.00 87.44 94 GLY A CA 1
ATOM 709 C C . GLY A 1 94 ? 11.352 -9.022 1.807 1.00 87.44 94 GLY A C 1
ATOM 710 O O . GLY A 1 94 ? 11.837 -8.040 1.241 1.00 87.44 94 GLY A O 1
ATOM 711 N N . GLU A 1 95 ? 11.659 -10.275 1.468 1.00 87.94 95 GLU A N 1
ATOM 712 C CA . GLU A 1 95 ? 12.579 -10.648 0.390 1.00 87.94 95 GLU A CA 1
ATOM 713 C C . GLU A 1 95 ? 12.095 -10.105 -0.954 1.00 87.94 95 GLU A C 1
ATOM 715 O O . GLU A 1 95 ? 12.834 -9.396 -1.627 1.00 87.94 95 GLU A O 1
ATOM 720 N N . SER A 1 96 ? 10.822 -10.316 -1.312 1.00 89.69 96 SER A N 1
ATOM 721 C CA . SER A 1 96 ? 10.292 -9.830 -2.591 1.00 89.69 96 SER A CA 1
ATOM 722 C C . SER A 1 96 ? 10.374 -8.308 -2.746 1.00 89.69 96 SER A C 1
ATOM 724 O O . SER A 1 96 ? 10.522 -7.829 -3.872 1.00 89.69 96 SER A O 1
ATOM 726 N N . ILE A 1 97 ? 10.217 -7.544 -1.661 1.00 87.56 97 ILE A N 1
ATOM 727 C CA . ILE A 1 97 ? 10.346 -6.080 -1.686 1.00 87.56 97 ILE A CA 1
ATOM 728 C C . ILE A 1 97 ? 11.822 -5.681 -1.750 1.00 87.56 97 ILE A C 1
ATOM 730 O O . ILE A 1 97 ? 12.178 -4.798 -2.528 1.00 87.56 97 ILE A O 1
ATOM 734 N N . THR A 1 98 ? 12.681 -6.342 -0.975 1.00 85.31 98 THR A N 1
ATOM 735 C CA . THR A 1 98 ? 14.123 -6.056 -0.936 1.00 85.31 98 THR A CA 1
ATOM 736 C C . THR A 1 98 ? 14.785 -6.368 -2.278 1.00 85.31 98 THR A C 1
ATOM 738 O O . THR A 1 98 ? 15.493 -5.519 -2.808 1.00 85.31 98 THR A O 1
ATOM 741 N N . ASP A 1 99 ? 14.459 -7.501 -2.899 1.00 86.19 99 ASP A N 1
ATOM 742 C CA . ASP A 1 99 ? 14.926 -7.878 -4.239 1.00 86.19 99 ASP A CA 1
ATOM 743 C C . ASP A 1 99 ? 14.470 -6.886 -5.317 1.00 86.19 99 ASP A C 1
ATOM 745 O O . ASP A 1 99 ? 15.145 -6.672 -6.323 1.00 86.19 99 ASP A O 1
ATOM 749 N N . ALA A 1 100 ? 13.301 -6.266 -5.136 1.00 85.19 100 ALA A N 1
ATOM 750 C CA . ALA A 1 100 ? 12.812 -5.246 -6.055 1.00 85.19 100 ALA A CA 1
ATOM 751 C C . ALA A 1 100 ? 13.520 -3.893 -5.872 1.00 85.19 100 ALA A C 1
ATOM 753 O O . ALA A 1 100 ? 13.609 -3.122 -6.832 1.00 85.19 100 ALA A O 1
ATOM 754 N N . LEU A 1 101 ? 14.011 -3.612 -4.661 1.00 80.94 101 LEU A N 1
ATOM 755 C CA . LEU A 1 101 ? 14.823 -2.439 -4.329 1.00 80.94 101 LEU A CA 1
ATOM 756 C C . LEU A 1 101 ? 16.300 -2.627 -4.708 1.00 80.94 101 LEU A C 1
ATOM 758 O O . LEU A 1 101 ? 16.988 -1.636 -4.966 1.00 80.94 101 LEU A O 1
ATOM 762 N N . ASP A 1 102 ? 16.793 -3.864 -4.764 1.00 74.56 102 ASP A N 1
ATOM 763 C CA . ASP A 1 102 ? 18.150 -4.158 -5.212 1.00 74.56 102 ASP A CA 1
ATOM 764 C C . ASP A 1 102 ? 18.240 -4.089 -6.744 1.00 74.56 102 ASP A C 1
ATOM 766 O O . ASP A 1 102 ? 17.970 -5.034 -7.486 1.00 74.56 102 ASP A O 1
ATOM 770 N N . THR A 1 103 ? 18.597 -2.906 -7.239 1.00 63.47 103 THR A N 1
ATOM 771 C CA . THR A 1 103 ? 18.766 -2.635 -8.674 1.00 63.47 103 THR A CA 1
ATOM 772 C C . THR A 1 103 ? 20.203 -2.855 -9.161 1.00 63.47 103 THR A C 1
ATOM 774 O O . THR A 1 103 ? 20.498 -2.607 -10.330 1.00 63.47 103 THR A O 1
ATOM 777 N N . GLY A 1 104 ? 21.101 -3.358 -8.303 1.00 54.97 104 GLY A N 1
ATOM 778 C CA . GLY A 1 104 ? 22.424 -3.846 -8.698 1.00 54.97 104 GLY A CA 1
ATOM 779 C C . GLY A 1 104 ? 23.434 -2.804 -9.198 1.00 54.97 104 GLY A C 1
ATOM 780 O O . GLY A 1 104 ? 24.454 -3.205 -9.760 1.00 54.97 104 GLY A O 1
ATOM 781 N N . ALA A 1 105 ? 23.208 -1.496 -9.022 1.00 47.59 105 ALA A N 1
ATOM 782 C CA . ALA A 1 105 ? 24.147 -0.485 -9.533 1.00 47.59 105 ALA A CA 1
ATOM 783 C C . ALA A 1 105 ? 24.384 0.761 -8.660 1.00 47.59 105 ALA A C 1
ATOM 785 O O . ALA A 1 105 ? 25.410 1.401 -8.858 1.00 47.59 105 ALA A O 1
ATOM 786 N N . ASP A 1 106 ? 23.538 1.087 -7.679 1.00 50.41 106 ASP A N 1
ATOM 787 C CA . ASP A 1 106 ? 23.758 2.250 -6.808 1.00 50.41 106 ASP A CA 1
ATOM 788 C C . ASP A 1 106 ? 23.188 2.002 -5.408 1.00 50.41 106 ASP A C 1
ATOM 790 O O . ASP A 1 106 ? 21.975 1.999 -5.198 1.00 50.41 106 ASP A O 1
ATOM 794 N N . SER A 1 107 ? 24.069 1.849 -4.418 1.00 53.53 107 SER A N 1
ATOM 795 C CA . SER A 1 107 ? 23.700 1.779 -2.996 1.00 53.53 107 SER A CA 1
ATOM 796 C C . SER A 1 107 ? 23.090 3.084 -2.452 1.00 53.53 107 SER A C 1
ATOM 798 O O . SER A 1 107 ? 22.625 3.105 -1.316 1.00 53.53 107 SER A O 1
ATOM 800 N N . ASP A 1 108 ? 23.067 4.148 -3.265 1.00 59.06 108 ASP A N 1
ATOM 801 C CA . ASP A 1 108 ? 22.505 5.471 -2.958 1.00 59.06 108 ASP A CA 1
ATOM 802 C C . ASP A 1 108 ? 21.176 5.759 -3.689 1.00 59.06 108 ASP A C 1
ATOM 804 O O . ASP A 1 108 ? 20.700 6.899 -3.708 1.00 59.06 108 ASP A O 1
ATOM 808 N N . ALA A 1 109 ? 20.543 4.747 -4.296 1.00 67.38 109 ALA A N 1
ATOM 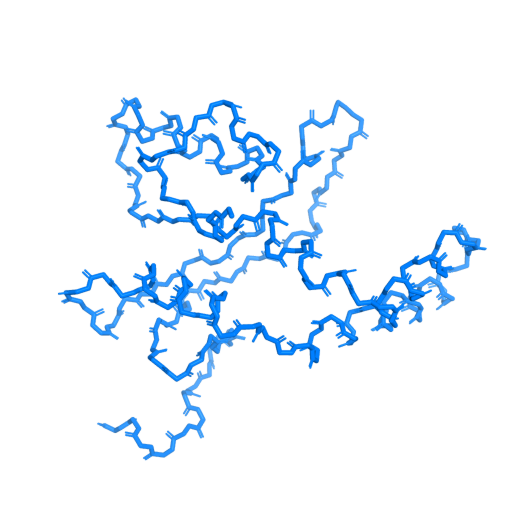809 C CA . ALA A 1 109 ? 19.246 4.920 -4.943 1.00 67.38 109 ALA A CA 1
ATOM 810 C C . ALA A 1 109 ? 18.178 5.415 -3.945 1.00 67.38 109 ALA A C 1
ATOM 812 O O . ALA A 1 109 ? 17.978 4.850 -2.863 1.00 67.38 109 ALA A O 1
ATOM 813 N N . SER A 1 110 ? 17.474 6.484 -4.331 1.00 74.69 110 SER A N 1
ATOM 814 C CA . SER A 1 110 ? 16.371 7.059 -3.558 1.00 74.69 110 SER A CA 1
ATOM 815 C C . SER A 1 110 ? 15.037 6.814 -4.254 1.00 74.69 110 SER A C 1
ATOM 817 O O . SER A 1 110 ? 14.908 6.995 -5.465 1.00 74.69 110 SER A O 1
ATOM 819 N N . TYR A 1 111 ? 14.039 6.424 -3.471 1.00 80.06 111 TYR A N 1
ATOM 820 C CA . TYR A 1 111 ? 12.727 6.013 -3.941 1.00 80.06 111 TYR A CA 1
ATOM 821 C C . TYR A 1 111 ? 11.654 7.026 -3.535 1.00 80.06 111 TYR A C 1
ATOM 823 O O . TYR A 1 111 ? 11.719 7.663 -2.477 1.00 80.06 111 TYR A O 1
ATOM 831 N N . ALA A 1 112 ? 10.639 7.165 -4.386 1.00 83.50 112 ALA A N 1
ATOM 832 C CA . ALA A 1 112 ? 9.394 7.840 -4.051 1.00 83.50 112 ALA A CA 1
ATOM 833 C C . ALA A 1 112 ? 8.319 6.778 -3.790 1.00 83.50 112 ALA A C 1
ATOM 835 O O . ALA A 1 112 ? 7.934 6.052 -4.704 1.00 83.50 112 ALA A O 1
ATOM 836 N N . VAL A 1 113 ? 7.828 6.695 -2.555 1.00 84.25 113 VAL A N 1
ATOM 837 C CA . VAL A 1 113 ? 6.777 5.748 -2.161 1.00 84.25 113 VAL A CA 1
ATOM 838 C C . VAL A 1 113 ? 5.435 6.467 -2.209 1.00 84.25 113 VAL A C 1
ATOM 840 O O . VAL A 1 113 ? 5.257 7.523 -1.597 1.00 84.25 113 VAL A O 1
ATOM 843 N N . ARG A 1 114 ? 4.493 5.910 -2.972 1.00 82.31 114 ARG A N 1
ATOM 844 C CA . ARG A 1 114 ? 3.167 6.487 -3.209 1.00 82.31 114 ARG A CA 1
ATOM 845 C C . ARG A 1 114 ? 2.095 5.427 -3.051 1.00 82.31 114 ARG A C 1
ATOM 847 O O . ARG A 1 114 ? 2.228 4.340 -3.605 1.00 82.31 114 ARG A O 1
ATOM 854 N N . SER A 1 115 ? 1.010 5.767 -2.363 1.00 79.50 115 SER A N 1
ATOM 855 C CA . SER A 1 115 ? -0.159 4.897 -2.320 1.00 79.50 115 SER A CA 1
ATOM 856 C C . SER A 1 115 ? -0.944 4.952 -3.638 1.00 79.50 115 SER A C 1
ATOM 858 O O . SER A 1 115 ? -1.228 6.021 -4.196 1.00 79.50 115 SER A O 1
ATOM 860 N N . SER A 1 116 ? -1.300 3.764 -4.117 1.00 72.31 116 SER A N 1
ATOM 861 C CA . SER A 1 116 ? -2.204 3.517 -5.240 1.00 72.31 116 SER A CA 1
ATOM 862 C C . SER A 1 116 ? -3.358 2.690 -4.692 1.00 72.31 116 SER A C 1
ATOM 864 O O . SER A 1 116 ? -3.155 1.525 -4.351 1.00 72.31 116 SER A O 1
ATOM 866 N N . ALA A 1 117 ? -4.537 3.289 -4.520 1.00 70.62 117 ALA A N 1
ATOM 867 C CA . ALA A 1 117 ? -5.710 2.522 -4.115 1.00 70.62 117 ALA A CA 1
ATOM 868 C C . ALA A 1 117 ? -6.435 1.960 -5.346 1.00 70.62 117 ALA A C 1
ATOM 870 O O . ALA A 1 117 ? -6.503 2.585 -6.404 1.00 70.62 117 ALA A O 1
ATOM 871 N N . THR A 1 118 ? -7.007 0.766 -5.196 1.00 63.16 118 THR A N 1
ATOM 872 C CA . THR A 1 118 ? -7.779 0.081 -6.247 1.00 63.16 118 THR A CA 1
ATOM 873 C C . THR A 1 118 ? -9.140 0.719 -6.515 1.00 63.16 118 THR A C 1
ATOM 875 O O . THR A 1 118 ? -9.750 0.446 -7.543 1.00 63.16 118 THR A O 1
ATOM 878 N N . ALA A 1 119 ? -9.615 1.576 -5.608 1.00 55.25 119 ALA A N 1
ATOM 879 C CA . ALA A 1 119 ? -10.919 2.230 -5.683 1.00 55.25 119 ALA A CA 1
ATOM 880 C C . ALA A 1 119 ? -10.867 3.692 -6.171 1.00 55.25 119 ALA A C 1
ATOM 882 O O . ALA A 1 119 ? -11.912 4.339 -6.205 1.00 55.25 119 ALA A O 1
ATOM 883 N N . GLU A 1 120 ? -9.691 4.221 -6.545 1.00 49.22 120 GLU A N 1
ATOM 884 C CA . GLU A 1 120 ? -9.548 5.608 -7.038 1.00 49.22 120 GLU A CA 1
ATOM 885 C C . GLU A 1 120 ? -10.334 5.873 -8.335 1.00 49.22 120 GLU A C 1
ATOM 887 O O . GLU A 1 120 ? -10.630 7.026 -8.634 1.00 49.22 120 GLU A O 1
ATOM 892 N N . ASP A 1 121 ? -10.735 4.816 -9.049 1.00 45.91 121 ASP A N 1
ATOM 893 C CA . ASP A 1 121 ? -11.456 4.901 -10.322 1.00 45.91 121 ASP A CA 1
ATOM 894 C C . ASP A 1 121 ? -12.974 4.648 -10.201 1.00 45.91 121 ASP A C 1
ATOM 896 O O . ASP A 1 121 ? -13.673 4.530 -11.211 1.00 45.91 121 ASP A O 1
ATOM 900 N N . PHE A 1 122 ? -13.537 4.590 -8.983 1.00 37.22 122 PHE A N 1
ATOM 901 C CA . PHE A 1 122 ? -14.997 4.599 -8.840 1.00 37.22 122 PHE A CA 1
ATOM 902 C C . PHE A 1 122 ? -15.553 6.006 -9.138 1.00 37.22 122 PHE A C 1
ATOM 904 O O . PHE A 1 122 ? -15.122 6.970 -8.504 1.00 37.22 122 PHE A O 1
ATOM 911 N N . PRO A 1 123 ? -16.585 6.155 -10.000 1.00 40.28 123 PRO A N 1
ATOM 912 C CA . PRO A 1 123 ? -17.151 7.460 -10.381 1.00 40.28 123 PRO A CA 1
ATOM 913 C C . PRO A 1 123 ? -17.638 8.326 -9.207 1.00 40.28 123 PRO A C 1
ATOM 915 O O . PRO A 1 123 ? -17.878 9.520 -9.368 1.00 40.28 123 PRO A O 1
ATOM 918 N N . THR A 1 124 ? -17.838 7.718 -8.036 1.00 32.44 124 THR A N 1
ATOM 919 C CA . THR A 1 124 ? -18.411 8.329 -6.833 1.00 32.44 124 THR A CA 1
ATOM 920 C C . THR A 1 124 ? -17.409 8.525 -5.694 1.00 32.44 124 THR A C 1
ATOM 922 O O . THR A 1 124 ? -17.806 9.037 -4.650 1.00 32.44 124 THR A O 1
ATOM 925 N N . ALA A 1 125 ? -16.141 8.129 -5.848 1.00 40.75 125 ALA A N 1
ATOM 926 C CA . ALA A 1 125 ? -15.158 8.171 -4.768 1.00 40.75 125 ALA A CA 1
ATOM 927 C C . ALA A 1 125 ? -13.958 9.055 -5.143 1.00 40.75 125 ALA A C 1
ATOM 929 O O . ALA A 1 125 ? -13.114 8.683 -5.947 1.00 40.75 125 ALA A O 1
ATOM 930 N N . SER A 1 126 ? -13.880 10.246 -4.543 1.00 39.88 126 SER A N 1
ATOM 931 C CA . SER A 1 126 ? -12.697 11.107 -4.615 1.00 39.88 126 SER A CA 1
ATOM 932 C C . SER A 1 126 ? -11.933 10.995 -3.300 1.00 39.88 126 SER A C 1
ATOM 934 O O . SER A 1 126 ? -12.407 11.458 -2.265 1.00 39.88 126 SER A O 1
ATOM 936 N N . PHE A 1 127 ? -10.749 10.382 -3.337 1.00 49.06 127 PHE A N 1
ATOM 937 C CA . PHE A 1 127 ? -9.856 10.237 -2.178 1.00 49.06 127 PHE A CA 1
ATOM 938 C C . PHE A 1 127 ? -8.790 11.348 -2.114 1.00 49.06 127 PHE A C 1
ATOM 940 O O . PHE A 1 127 ? -7.683 11.159 -1.602 1.00 49.06 127 PHE A O 1
ATOM 947 N N . ALA A 1 128 ? -9.105 12.531 -2.653 1.00 42.91 128 ALA A N 1
ATOM 948 C CA . ALA A 1 128 ? -8.187 13.664 -2.672 1.00 42.91 128 ALA A CA 1
ATOM 949 C C . ALA A 1 128 ? -7.752 14.048 -1.243 1.00 42.91 128 ALA A C 1
ATOM 951 O O . ALA A 1 128 ? -8.574 14.410 -0.406 1.00 42.91 128 ALA A O 1
ATOM 952 N N . GLY A 1 129 ? -6.444 13.974 -0.975 1.00 41.84 129 GLY A N 1
ATOM 953 C CA . GLY A 1 129 ? -5.852 14.345 0.316 1.00 41.84 129 GLY A CA 1
ATOM 954 C C . GLY A 1 129 ? -5.754 13.228 1.362 1.00 41.84 129 GLY A C 1
ATOM 955 O O . GLY A 1 129 ? -5.227 13.493 2.434 1.00 41.84 129 GLY A O 1
ATOM 956 N N . GLN A 1 130 ? -6.188 11.996 1.062 1.00 49.53 130 GLN A N 1
ATOM 957 C CA . GLN A 1 130 ? -6.087 10.845 1.984 1.00 49.53 130 GLN A CA 1
ATOM 958 C C . GLN A 1 130 ? -4.834 9.975 1.765 1.00 49.53 130 GLN A C 1
ATOM 960 O O . GLN A 1 130 ? -4.646 8.955 2.421 1.00 49.53 130 GLN A O 1
ATOM 965 N N . HIS A 1 131 ? -3.985 10.348 0.807 1.00 52.06 131 HIS A N 1
ATOM 966 C CA . HIS A 1 131 ? -2.880 9.523 0.326 1.00 52.06 131 HIS A CA 1
ATOM 967 C C . HIS A 1 131 ? -1.539 10.139 0.724 1.00 52.06 131 HIS A C 1
ATOM 969 O O . HIS A 1 131 ? -1.207 11.246 0.297 1.00 52.06 131 HIS A O 1
ATOM 975 N N . GLU A 1 132 ? -0.751 9.410 1.511 1.00 56.81 132 GLU A N 1
ATOM 976 C CA . GLU A 1 132 ? 0.604 9.822 1.879 1.00 56.81 132 GLU A CA 1
ATOM 977 C C . GLU A 1 132 ? 1.586 9.582 0.715 1.00 56.81 132 GLU A C 1
ATOM 979 O O . GLU A 1 132 ? 1.517 8.586 -0.009 1.00 56.81 132 GLU A O 1
ATOM 984 N N . THR A 1 133 ? 2.504 10.529 0.509 1.00 57.03 133 THR A N 1
ATOM 985 C CA . THR A 1 133 ? 3.628 10.407 -0.429 1.00 57.03 133 THR A CA 1
ATOM 986 C C . THR A 1 133 ? 4.919 10.642 0.335 1.00 57.03 133 THR A C 1
ATOM 988 O O . THR A 1 133 ? 5.090 11.696 0.945 1.00 57.03 133 THR A O 1
ATOM 991 N N . PHE A 1 134 ? 5.844 9.693 0.247 1.00 68.94 134 PHE A N 1
ATOM 992 C CA . PHE A 1 134 ? 7.176 9.801 0.831 1.00 68.94 134 PHE A CA 1
ATOM 993 C C . PHE A 1 134 ? 8.205 9.955 -0.287 1.00 68.94 134 PHE A C 1
ATOM 995 O O . PHE A 1 134 ? 8.168 9.229 -1.279 1.00 68.94 134 PHE A O 1
ATOM 1002 N N . LEU A 1 135 ? 9.114 10.918 -0.144 1.00 70.62 135 LEU A N 1
ATOM 1003 C CA . LEU A 1 135 ? 10.164 11.215 -1.120 1.00 70.62 135 LEU A CA 1
ATOM 1004 C C . LEU A 1 135 ? 11.536 10.975 -0.489 1.00 70.62 135 LEU A C 1
ATOM 1006 O O . LEU A 1 135 ? 11.721 11.264 0.692 1.00 70.62 135 LEU A O 1
ATOM 1010 N N . GLY A 1 136 ? 12.499 10.510 -1.286 1.00 59.53 136 GLY A N 1
ATOM 1011 C CA . GLY A 1 136 ? 13.886 10.349 -0.842 1.00 59.53 136 GLY A CA 1
ATOM 1012 C C . GLY A 1 136 ? 14.106 9.153 0.085 1.00 59.53 136 GLY A C 1
ATOM 1013 O O . GLY A 1 136 ? 14.988 9.200 0.937 1.00 59.53 136 GLY A O 1
ATOM 1014 N N . VAL A 1 137 ? 13.296 8.102 -0.048 1.00 63.81 137 VAL A N 1
ATOM 1015 C CA . VAL A 1 137 ? 13.407 6.890 0.771 1.00 63.81 137 VAL A CA 1
ATOM 1016 C C . VAL A 1 137 ? 14.617 6.087 0.298 1.00 63.81 137 VAL A C 1
ATOM 1018 O O . VAL A 1 137 ? 14.662 5.683 -0.859 1.00 63.81 137 VAL A O 1
ATOM 1021 N N . SER A 1 138 ? 15.608 5.870 1.159 1.00 65.19 138 SER A N 1
ATOM 1022 C CA . SER A 1 138 ? 16.801 5.087 0.812 1.00 65.19 138 SER A CA 1
ATOM 1023 C C . SER A 1 138 ? 16.493 3.590 0.823 1.00 65.19 138 SER A C 1
ATOM 1025 O O . SER A 1 138 ? 15.914 3.088 1.784 1.00 65.19 138 SER A O 1
ATOM 1027 N N . GLY A 1 139 ? 16.925 2.866 -0.211 1.00 55.00 139 GLY A N 1
ATOM 1028 C CA . GLY A 1 139 ? 16.766 1.408 -0.309 1.00 55.00 139 GLY A CA 1
ATOM 1029 C C . GLY A 1 139 ? 17.791 0.597 0.490 1.00 55.00 139 GLY A C 1
ATOM 1030 O O . GLY A 1 139 ? 18.119 -0.512 0.084 1.00 55.00 139 GLY A O 1
ATOM 1031 N N . ALA A 1 140 ? 18.361 1.149 1.567 1.00 48.62 140 ALA A N 1
ATOM 1032 C CA . ALA A 1 140 ? 19.427 0.481 2.309 1.00 48.62 140 ALA A CA 1
ATOM 1033 C C . ALA A 1 140 ? 18.962 -0.903 2.818 1.00 48.62 140 ALA A C 1
ATOM 1035 O O . ALA A 1 140 ? 17.815 -1.029 3.248 1.00 48.62 140 ALA A O 1
ATOM 1036 N N . PRO A 1 141 ? 19.851 -1.917 2.876 1.00 42.66 141 PRO A N 1
ATOM 1037 C CA . PRO A 1 141 ? 19.517 -3.284 3.310 1.00 42.66 141 PRO A CA 1
ATOM 1038 C C . PRO A 1 141 ? 19.037 -3.378 4.772 1.00 42.66 141 PRO A C 1
ATOM 1040 O O . PRO A 1 141 ? 18.688 -4.448 5.259 1.00 42.66 141 PRO A O 1
ATOM 1043 N N . CYS A 1 142 ? 19.025 -2.257 5.493 1.00 36.22 142 CYS A N 1
ATOM 1044 C CA . CYS A 1 142 ? 18.616 -2.132 6.880 1.00 36.22 142 CYS A CA 1
ATOM 1045 C C . CYS A 1 142 ? 17.206 -1.524 6.985 1.00 36.22 142 CYS A C 1
ATOM 1047 O O . CYS A 1 142 ? 17.035 -0.452 7.558 1.00 36.22 142 CYS A O 1
ATOM 1049 N N . GLY A 1 143 ? 16.199 -2.207 6.439 1.00 40.84 143 GLY A N 1
ATOM 1050 C CA . GLY A 1 143 ? 14.789 -1.860 6.633 1.00 40.84 143 GLY A CA 1
ATOM 1051 C C . GLY A 1 143 ? 14.348 -0.529 6.005 1.00 40.84 143 GLY A C 1
ATOM 1052 O O . GLY A 1 143 ? 15.084 0.450 5.898 1.00 40.84 143 GLY A O 1
ATOM 1053 N N . LEU A 1 144 ? 13.089 -0.475 5.580 1.00 37.72 144 LEU A N 1
ATOM 1054 C CA . LEU A 1 144 ? 12.497 0.717 4.979 1.00 37.72 144 LEU A CA 1
ATOM 1055 C C . LEU A 1 144 ? 12.311 1.822 6.042 1.00 37.72 144 LEU A C 1
ATOM 1057 O O . LEU A 1 144 ? 11.263 1.925 6.675 1.00 37.72 144 LEU A O 1
ATOM 1061 N N . ALA A 1 145 ? 13.320 2.667 6.259 1.00 33.75 145 ALA A N 1
ATOM 1062 C CA . ALA A 1 145 ? 13.205 3.826 7.141 1.00 33.75 145 ALA A CA 1
ATOM 1063 C C . ALA A 1 145 ? 12.530 4.997 6.400 1.00 33.75 145 ALA A C 1
ATOM 1065 O O . ALA A 1 145 ? 13.187 5.838 5.785 1.00 33.75 145 ALA A O 1
ATOM 1066 N N . LEU A 1 146 ? 11.196 5.067 6.466 1.00 34.47 146 LEU A N 1
ATOM 1067 C CA . LEU A 1 146 ? 10.412 6.217 6.001 1.00 34.47 146 LEU A CA 1
ATOM 1068 C C . LEU A 1 146 ? 10.592 7.393 6.974 1.00 34.47 146 LEU A C 1
ATOM 1070 O O . LEU A 1 146 ? 9.770 7.608 7.861 1.00 34.47 146 LEU A O 1
ATOM 1074 N N . THR A 1 147 ? 11.670 8.167 6.836 1.00 30.70 147 THR A N 1
ATOM 1075 C CA . THR A 1 147 ? 11.795 9.436 7.568 1.00 30.70 147 THR A CA 1
ATOM 1076 C C . THR A 1 147 ? 11.997 10.599 6.611 1.00 30.70 147 THR A C 1
ATOM 1078 O O . THR A 1 147 ? 12.907 10.614 5.783 1.00 30.70 147 THR A O 1
ATOM 1081 N N . SER A 1 148 ? 11.142 11.614 6.739 1.00 30.59 148 SER A N 1
ATOM 1082 C CA . SER A 1 148 ? 11.377 12.933 6.164 1.00 30.59 148 SER A CA 1
ATOM 1083 C 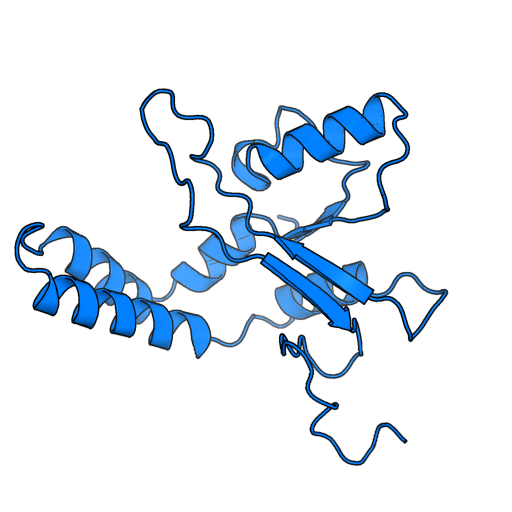C . SER A 1 148 ? 12.571 13.569 6.888 1.00 30.59 148 SER A C 1
ATOM 1085 O O . SER A 1 148 ? 12.402 14.252 7.896 1.00 30.59 148 SER A O 1
ATOM 1087 N N . GLY A 1 149 ? 13.784 13.300 6.405 1.00 39.16 149 GLY A N 1
ATOM 1088 C CA . GLY A 1 149 ? 15.011 13.954 6.865 1.00 39.16 149 GLY A CA 1
ATOM 1089 C C . GLY A 1 149 ? 15.597 13.435 8.185 1.00 39.16 149 GLY A C 1
ATOM 1090 O O . GLY A 1 149 ? 15.849 14.230 9.089 1.00 39.16 149 GLY A O 1
ATOM 1091 N N . GLY A 1 150 ? 15.889 12.135 8.293 1.00 32.28 150 GLY A N 1
ATOM 1092 C CA . GLY A 1 150 ? 16.591 11.557 9.445 1.00 32.28 150 GLY A CA 1
ATOM 1093 C C . GLY A 1 150 ? 17.621 10.499 9.048 1.00 32.28 150 GLY A C 1
ATOM 1094 O O . GLY A 1 150 ? 17.331 9.596 8.275 1.00 32.28 150 GLY A O 1
ATOM 1095 N N . ARG A 1 151 ? 18.844 10.629 9.576 1.00 34.53 151 ARG A N 1
ATOM 1096 C CA . ARG A 1 151 ? 19.957 9.672 9.433 1.00 34.53 151 ARG A CA 1
ATOM 1097 C C . ARG A 1 151 ? 19.552 8.255 9.868 1.00 34.53 151 ARG A C 1
ATOM 1099 O O . ARG A 1 151 ? 18.798 8.102 10.826 1.00 34.53 151 ARG A O 1
ATOM 1106 N N . CYS A 1 152 ? 20.143 7.253 9.210 1.00 35.62 152 CYS A N 1
ATOM 1107 C CA . CYS A 1 152 ? 20.072 5.837 9.580 1.00 35.62 152 CYS A CA 1
ATOM 1108 C C . CYS A 1 152 ? 20.387 5.647 11.083 1.00 35.62 152 CYS A C 1
ATOM 1110 O O . CYS A 1 152 ? 21.421 6.143 11.540 1.00 35.62 152 CYS A O 1
ATOM 1112 N N . PRO A 1 153 ? 19.527 4.973 11.871 1.00 36.94 153 PRO A N 1
ATOM 1113 C CA . PRO A 1 153 ? 19.696 4.860 13.319 1.00 36.94 153 PRO A CA 1
ATOM 1114 C C . PRO A 1 153 ? 20.690 3.770 13.760 1.00 36.94 153 PRO A C 1
ATOM 1116 O O . PRO A 1 153 ? 20.888 3.606 14.964 1.00 36.94 153 PRO A O 1
ATOM 1119 N N . LEU A 1 154 ? 21.338 3.036 12.842 1.00 36.50 154 LEU A N 1
ATOM 1120 C CA . LEU A 1 154 ? 22.325 2.012 13.206 1.00 36.50 154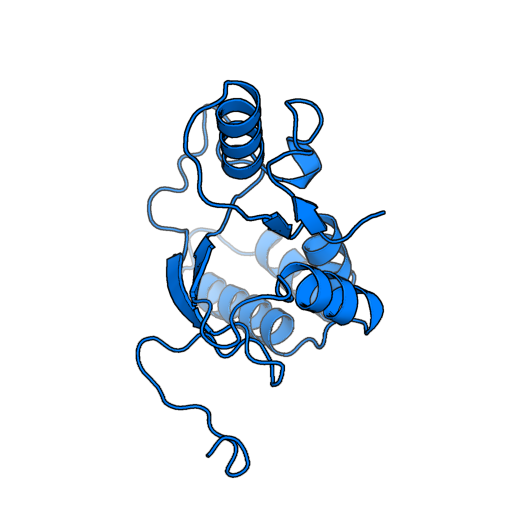 LEU A CA 1
ATOM 1121 C C . LEU A 1 154 ? 23.780 2.498 13.049 1.00 36.50 154 LEU A C 1
ATOM 1123 O O . LEU A 1 154 ? 24.139 3.048 12.008 1.00 36.50 154 LEU A O 1
ATOM 1127 N N . PRO A 1 155 ? 24.656 2.240 14.043 1.00 36.75 155 PRO A N 1
ATOM 1128 C CA . PRO A 1 155 ? 26.041 2.723 14.071 1.00 36.75 155 PRO A CA 1
ATOM 1129 C C . PRO A 1 155 ? 26.990 2.034 13.071 1.00 36.75 155 PRO A C 1
ATOM 1131 O O . PRO A 1 155 ? 28.185 2.317 13.087 1.00 36.75 155 PRO A O 1
ATOM 1134 N N . SER A 1 156 ? 26.501 1.119 12.227 1.00 34.94 156 SER A N 1
ATOM 1135 C CA . SER A 1 156 ? 27.321 0.297 11.323 1.00 34.94 156 SER A CA 1
ATOM 1136 C C . SER A 1 156 ? 27.303 0.729 9.852 1.00 34.94 156 SER A C 1
ATOM 1138 O O . SER A 1 156 ? 27.974 0.097 9.043 1.00 34.94 156 SER A O 1
ATOM 1140 N N . CYS A 1 157 ? 26.577 1.790 9.494 1.00 38.59 157 CYS A N 1
ATOM 1141 C CA . CYS A 1 157 ? 26.650 2.411 8.167 1.00 38.59 157 CYS A CA 1
ATOM 1142 C C . CYS A 1 157 ? 27.460 3.709 8.275 1.00 38.59 157 CYS A C 1
ATOM 1144 O O . CYS A 1 157 ? 26.889 4.781 8.481 1.00 38.59 157 CYS A O 1
ATOM 1146 N N . GLY A 1 158 ? 28.787 3.585 8.226 1.00 33.78 158 GLY A N 1
ATOM 1147 C CA . GLY A 1 158 ? 29.742 4.696 8.208 1.00 33.78 158 GLY A CA 1
ATOM 1148 C C . GLY A 1 158 ? 30.512 4.743 6.902 1.00 33.78 158 GLY A C 1
ATOM 1149 O O . GLY A 1 158 ? 30.769 3.649 6.352 1.00 33.78 158 GLY A O 1
#

pLDDT: mean 75.09, std 20.42, range [30.59, 93.81]

Foldseek 3Di:
DAQKDKLCRAAPVCLQWANDVSRVSSVCVVVVHPDDTDMGRTCVQVVVLCVDPQLVVLVVVLVPDDPPPPPVNVVSVVSNVVSSVPDDGDPSSVVSVLVRLCPPDDQQDFDKDWDHDSCCPPPPDDCPPVIDIATRFGSHPPDGPRDPDDDDPDPPPD

Secondary structure (DSSP, 8-state):
--SEEEGGG--GGGHHHHHHHHHHHHHHHHTT--PPP-EEE-HHHHHHHH-SHHHHHHHHHHHTS-TT-HHHHHHHHHHHHHHHHHPPPPHHHHHHHHHHH--SS-TT-EEEEE---TTTT-TT---TT---EEEEEE--SS-----TT---SSTT--

Radius of gyration: 17.67 Å; chains: 1; bounding box: 52×29×43 Å

Sequence (158 aa):
MAHVRRFDSLGEEDLTLAGGKGVNLGELVGAGFPIPSGFVVTTDVYRALTDDPEIRDAIDRLEGLDPADADELTTAAKEVRSRTSEREFDEAIGESITDALDTGADSDASYAVRSSATAEDFPTASFAGQHETFLGVSGAPCGLALTSGGRCPLPSCG